Protein AF-A0A4P8XWS3-F1 (afdb_monomer_lite)

Structure (mmCIF, N/CA/C/O backbone):
data_AF-A0A4P8XWS3-F1
#
_entry.id   AF-A0A4P8XWS3-F1
#
loop_
_atom_site.group_PDB
_atom_site.id
_atom_site.type_symbol
_atom_site.label_atom_id
_atom_site.label_alt_id
_atom_site.label_comp_id
_atom_site.label_asym_id
_atom_site.label_entity_id
_atom_site.label_seq_id
_atom_site.pdbx_PDB_ins_code
_atom_site.Cartn_x
_atom_site.Cartn_y
_atom_site.Cartn_z
_atom_site.occupancy
_atom_site.B_iso_or_equiv
_atom_site.auth_seq_id
_atom_site.auth_comp_id
_atom_site.auth_asym_id
_atom_site.auth_atom_id
_atom_site.pdbx_PDB_model_num
ATOM 1 N N . MET A 1 1 ? -14.301 -17.934 20.184 1.00 81.62 1 MET A N 1
ATOM 2 C CA . MET A 1 1 ? -13.104 -17.156 20.575 1.00 81.62 1 MET A CA 1
ATOM 3 C C . MET A 1 1 ? -12.907 -16.077 19.524 1.00 81.62 1 MET A C 1
ATOM 5 O O . MET A 1 1 ? -12.975 -16.423 18.353 1.00 81.62 1 MET A O 1
ATOM 9 N N . LYS A 1 2 ? -12.763 -14.800 19.905 1.00 85.56 2 LYS A N 1
ATOM 10 C CA . LYS A 1 2 ? -12.471 -13.729 18.935 1.00 85.56 2 LYS A CA 1
ATOM 11 C C . LYS A 1 2 ? -11.005 -13.819 18.507 1.00 85.56 2 LYS A C 1
ATOM 13 O O . LYS A 1 2 ? -10.149 -14.099 19.347 1.00 85.56 2 LYS A O 1
ATOM 18 N N . SER A 1 3 ? -10.727 -13.607 17.227 1.00 93.50 3 SER A N 1
ATOM 19 C CA . SER A 1 3 ? -9.359 -13.580 16.699 1.00 93.50 3 SER A CA 1
ATOM 20 C C . SER A 1 3 ? -8.589 -12.340 17.190 1.00 93.50 3 SER A C 1
ATOM 22 O O . SER A 1 3 ? -9.216 -11.327 17.515 1.00 93.50 3 SER A O 1
ATOM 24 N N . PRO A 1 4 ? -7.239 -12.361 17.206 1.00 95.88 4 PRO A N 1
ATOM 25 C CA . PRO A 1 4 ? -6.436 -11.175 17.525 1.00 95.88 4 PRO A CA 1
ATOM 26 C C . PRO A 1 4 ? -6.802 -9.952 16.671 1.00 95.88 4 PRO A C 1
ATOM 28 O O . PRO A 1 4 ? -6.845 -8.835 17.177 1.00 95.88 4 PRO A O 1
ATOM 31 N N . PHE A 1 5 ? -7.151 -10.179 15.401 1.00 94.19 5 PHE A N 1
ATOM 32 C CA . PHE A 1 5 ? -7.608 -9.138 14.484 1.00 94.19 5 PHE A CA 1
ATOM 33 C C . PHE A 1 5 ? -8.932 -8.505 14.933 1.00 94.19 5 PHE A C 1
ATOM 35 O O . PHE A 1 5 ? -9.032 -7.288 15.051 1.00 94.19 5 PHE A O 1
ATOM 42 N N . GLU A 1 6 ? -9.939 -9.318 15.263 1.00 94.81 6 GLU A N 1
ATOM 43 C CA . GLU A 1 6 ? -11.231 -8.812 15.745 1.00 94.81 6 GLU A CA 1
ATOM 44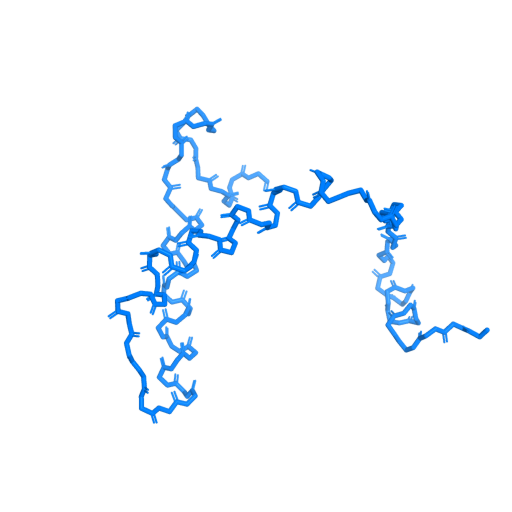 C C . GLU A 1 6 ? -11.113 -8.103 17.096 1.00 94.81 6 GLU A C 1
ATOM 46 O O . GLU A 1 6 ? -11.859 -7.162 17.362 1.00 94.81 6 GLU A O 1
ATOM 51 N N . ILE A 1 7 ? -10.204 -8.544 17.968 1.00 95.81 7 ILE A N 1
ATOM 52 C CA . ILE A 1 7 ? -9.935 -7.862 19.240 1.00 95.81 7 ILE A CA 1
ATOM 53 C C . ILE A 1 7 ? -9.442 -6.439 18.970 1.00 95.81 7 ILE A C 1
ATOM 55 O O . ILE A 1 7 ? -9.955 -5.501 19.577 1.00 95.81 7 ILE A O 1
ATOM 59 N N . GLU A 1 8 ? -8.504 -6.269 18.041 1.00 96.50 8 GLU A N 1
ATOM 60 C CA . GLU A 1 8 ? -7.940 -4.957 17.725 1.00 96.50 8 GLU A CA 1
ATOM 61 C C . GLU A 1 8 ? -8.945 -4.039 17.019 1.00 96.50 8 GLU A C 1
ATOM 63 O O . GLU A 1 8 ? -9.104 -2.886 17.417 1.00 96.50 8 GLU A O 1
ATOM 68 N N . LEU A 1 9 ? -9.719 -4.562 16.060 1.00 96.00 9 LEU A N 1
ATOM 69 C CA . LEU A 1 9 ? -10.797 -3.795 15.424 1.00 96.00 9 LEU A CA 1
ATOM 70 C C . LEU A 1 9 ? -11.821 -3.284 16.446 1.00 96.00 9 LEU A C 1
ATOM 72 O O . LEU A 1 9 ? -12.249 -2.134 16.363 1.00 96.00 9 LEU A O 1
ATOM 76 N N . ASN A 1 10 ? -12.168 -4.109 17.441 1.00 94.75 10 ASN A N 1
ATOM 77 C CA . ASN A 1 10 ? -13.081 -3.705 18.511 1.00 94.75 10 ASN A CA 1
ATOM 78 C C . ASN A 1 10 ? -12.491 -2.587 19.387 1.00 94.75 10 ASN A C 1
ATOM 80 O O . ASN A 1 10 ? -13.230 -1.681 19.764 1.00 94.75 10 ASN A O 1
ATOM 84 N N . LYS A 1 11 ? -11.184 -2.612 19.689 1.00 96.44 11 LYS A N 1
ATOM 85 C CA . LYS A 1 11 ? -10.525 -1.520 20.432 1.00 96.44 11 LYS A CA 1
ATOM 86 C C . LYS A 1 11 ? -10.526 -0.209 19.648 1.00 96.44 11 LYS A C 1
ATOM 88 O O . LYS A 1 11 ? -10.725 0.846 20.237 1.00 96.44 11 LYS A O 1
ATOM 93 N N . LEU A 1 12 ? -10.322 -0.285 18.332 1.00 96.75 12 LEU A N 1
ATOM 94 C CA . LEU A 1 12 ? -10.312 0.873 17.434 1.00 96.75 12 LEU A CA 1
ATOM 95 C C . LEU A 1 12 ? -11.722 1.358 17.049 1.00 96.75 12 LEU A C 1
ATOM 97 O O . LEU A 1 12 ? -11.848 2.348 16.333 1.00 96.75 12 LEU A O 1
ATOM 101 N N . GLY A 1 13 ? -12.785 0.672 17.488 1.00 95.94 13 GLY A N 1
ATOM 102 C CA . GLY A 1 13 ? -14.167 1.007 17.129 1.00 95.94 13 GLY A CA 1
ATOM 103 C C . GLY A 1 13 ? -14.505 0.764 15.651 1.00 95.94 13 GLY A C 1
ATOM 104 O O . GLY A 1 13 ? -15.460 1.341 15.132 1.00 95.94 13 GLY A O 1
ATOM 105 N N . ILE A 1 14 ? -13.734 -0.076 14.953 1.00 96.25 14 ILE A N 1
ATOM 106 C CA . ILE A 1 14 ? -13.908 -0.359 13.525 1.00 96.25 14 ILE A CA 1
ATOM 107 C C . ILE A 1 14 ? -14.842 -1.559 13.350 1.00 96.25 14 ILE A C 1
ATOM 109 O O . ILE A 1 14 ? -14.555 -2.669 13.796 1.00 96.25 14 ILE A O 1
ATOM 113 N N . ASN A 1 15 ? -15.955 -1.358 12.640 1.00 94.38 15 ASN A N 1
ATOM 114 C CA . ASN A 1 15 ? -16.889 -2.438 12.336 1.00 94.38 15 ASN A CA 1
ATOM 115 C C . ASN A 1 15 ? -16.339 -3.372 11.242 1.00 94.38 15 ASN A C 1
ATOM 117 O O . ASN A 1 15 ? -16.143 -2.954 10.097 1.00 94.38 15 ASN A O 1
ATOM 121 N N . HIS A 1 16 ? -16.154 -4.650 11.574 1.00 92.44 16 HIS A N 1
ATOM 122 C CA . HIS A 1 16 ? -15.699 -5.669 10.633 1.00 92.44 16 HIS A CA 1
ATOM 123 C C . HIS A 1 16 ? -16.862 -6.193 9.777 1.00 92.44 16 HIS A C 1
ATOM 125 O O . HIS A 1 16 ? -17.685 -6.986 10.234 1.00 92.44 16 HIS A O 1
ATOM 131 N N . LYS A 1 17 ? -16.928 -5.769 8.510 1.00 90.38 17 LYS A N 1
ATOM 132 C CA . LYS A 1 17 ? -17.925 -6.262 7.546 1.00 90.38 17 LYS A CA 1
ATOM 133 C C . LYS A 1 17 ? -17.381 -7.470 6.785 1.00 90.38 17 LYS A C 1
ATOM 135 O O . LYS A 1 17 ? -16.433 -7.335 6.018 1.00 90.38 17 LYS A O 1
ATOM 140 N N . LEU A 1 18 ? -18.010 -8.629 6.966 1.00 89.81 18 LEU 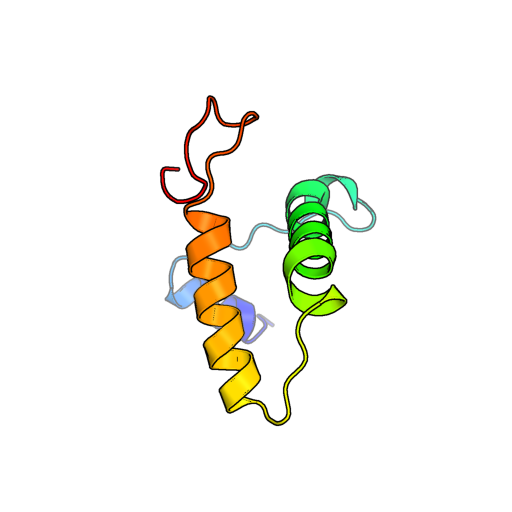A N 1
ATOM 141 C CA . LEU A 1 18 ? -17.668 -9.852 6.239 1.00 89.81 18 LEU A CA 1
ATOM 142 C C . LEU A 1 18 ? -18.381 -9.910 4.885 1.00 89.81 18 LEU A C 1
ATOM 144 O O . LEU A 1 18 ? -19.557 -9.568 4.769 1.00 89.81 18 LEU A O 1
ATOM 148 N N . ILE A 1 19 ? -17.666 -10.394 3.872 1.00 89.31 19 ILE A N 1
ATOM 149 C CA . ILE A 1 19 ? -18.217 -10.697 2.551 1.00 89.31 19 ILE A CA 1
ATOM 150 C C . ILE A 1 19 ? -18.578 -12.191 2.514 1.00 89.31 19 ILE A C 1
ATOM 152 O O . ILE A 1 19 ? -17.781 -13.012 2.977 1.00 89.31 19 ILE A O 1
ATOM 156 N N . PRO A 1 20 ? -19.741 -12.580 1.958 1.00 91.88 20 PRO A N 1
ATOM 157 C CA . PRO A 1 20 ? -20.107 -13.985 1.843 1.00 91.88 20 PRO A CA 1
ATOM 158 C C . PRO A 1 20 ? -19.061 -14.802 1.060 1.00 91.88 20 PRO A C 1
ATOM 160 O O . PRO A 1 20 ? -18.557 -14.336 0.030 1.00 91.88 20 PRO A O 1
ATOM 163 N N . PRO A 1 21 ? -18.750 -16.041 1.481 1.00 93.00 21 PRO A N 1
ATOM 164 C CA . PRO A 1 21 ? -17.848 -16.910 0.733 1.00 93.00 21 PRO A CA 1
ATOM 165 C C . PRO A 1 21 ? -18.297 -17.096 -0.723 1.00 93.00 21 PRO A C 1
ATOM 167 O O . PRO A 1 21 ? -19.491 -17.150 -1.007 1.00 93.00 21 PRO A O 1
ATOM 170 N N . ARG A 1 22 ? -17.333 -17.250 -1.643 1.00 89.75 22 ARG A N 1
ATOM 171 C CA . ARG A 1 22 ? -17.570 -17.455 -3.090 1.00 89.75 22 ARG A CA 1
ATOM 172 C C . ARG A 1 22 ? -18.288 -16.296 -3.798 1.00 89.75 22 ARG A C 1
ATOM 174 O O . ARG A 1 22 ? -18.903 -16.509 -4.838 1.00 89.75 22 ARG A O 1
ATOM 181 N N . THR A 1 23 ? -18.162 -15.070 -3.284 1.00 90.88 23 THR A N 1
ATOM 182 C CA . THR A 1 23 ? -18.707 -13.859 -3.926 1.00 90.88 23 THR A CA 1
ATOM 183 C C . THR A 1 23 ? -17.610 -12.873 -4.377 1.00 90.88 23 THR A C 1
ATOM 185 O O . THR A 1 23 ? -17.540 -11.739 -3.902 1.00 90.88 23 THR A O 1
ATOM 188 N N . PRO A 1 24 ? -16.715 -13.275 -5.306 1.00 85.31 24 PRO A N 1
ATOM 189 C CA . PRO A 1 24 ? -15.528 -12.492 -5.678 1.00 85.31 24 PRO A CA 1
ATOM 190 C C . PRO A 1 24 ? -15.851 -11.131 -6.312 1.00 85.31 24 PRO A C 1
ATOM 192 O O . PRO A 1 24 ? -15.029 -10.219 -6.265 1.00 85.31 24 PRO A O 1
ATOM 195 N N . TRP A 1 25 ? -17.054 -10.951 -6.865 1.00 86.94 25 TRP A N 1
ATOM 196 C CA . TRP A 1 25 ? -17.491 -9.673 -7.436 1.00 86.94 25 TRP A CA 1
ATOM 197 C C . TRP A 1 25 ? -17.553 -8.547 -6.397 1.00 86.94 25 TRP A C 1
ATOM 199 O O . TRP A 1 25 ? -17.297 -7.393 -6.745 1.00 86.94 25 TRP A O 1
ATOM 209 N N . HIS A 1 26 ? -17.805 -8.862 -5.120 1.00 89.00 26 HIS A N 1
ATOM 210 C CA . HIS A 1 26 ? -17.742 -7.874 -4.039 1.00 89.00 26 HIS A CA 1
ATOM 211 C C . HIS A 1 26 ? -16.314 -7.353 -3.814 1.00 89.00 26 HIS A C 1
ATOM 213 O O . HIS A 1 26 ? -16.146 -6.233 -3.336 1.00 89.00 26 HIS A O 1
ATOM 219 N N . ASN A 1 27 ? -15.287 -8.111 -4.220 1.00 90.00 27 ASN A N 1
ATOM 220 C CA . ASN A 1 27 ? -13.886 -7.702 -4.120 1.00 90.00 27 ASN A CA 1
ATOM 221 C C . ASN A 1 27 ? -13.386 -6.920 -5.348 1.00 90.00 27 ASN A C 1
ATOM 223 O O . ASN A 1 27 ? -12.210 -6.576 -5.437 1.00 90.00 27 ASN A O 1
ATOM 227 N N . GLY A 1 28 ? -14.259 -6.598 -6.311 1.00 90.12 28 GLY A N 1
ATOM 228 C CA . GLY A 1 28 ? -13.848 -6.030 -7.599 1.00 90.12 28 GLY A CA 1
ATOM 229 C C . GLY A 1 28 ? -13.071 -4.708 -7.511 1.00 90.12 28 GLY A C 1
ATOM 230 O O . GLY A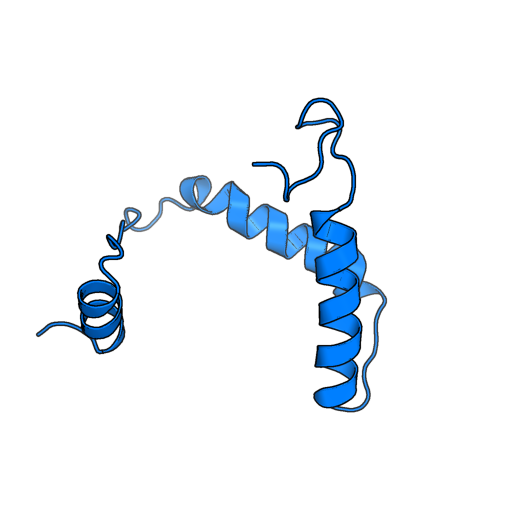 1 28 ? -12.245 -4.430 -8.382 1.00 90.12 28 GLY A O 1
ATOM 231 N N . LYS A 1 29 ? -13.296 -3.896 -6.466 1.00 87.81 29 LYS A N 1
ATOM 232 C CA . LYS A 1 29 ? -12.506 -2.677 -6.211 1.00 87.81 29 LYS A CA 1
ATOM 233 C C . LYS A 1 29 ? -11.062 -3.018 -5.824 1.00 87.81 29 LYS A C 1
ATOM 235 O O . LYS A 1 29 ? -10.142 -2.431 -6.385 1.00 87.81 29 LYS A O 1
ATOM 240 N N . VAL A 1 30 ? -10.880 -3.981 -4.922 1.00 90.00 30 VAL A N 1
ATOM 241 C CA . VAL A 1 30 ? -9.564 -4.441 -4.450 1.00 90.00 30 VAL A CA 1
ATOM 242 C C . VAL A 1 30 ? -8.793 -5.086 -5.598 1.00 90.00 30 VAL A C 1
ATOM 244 O O . VAL A 1 30 ? -7.688 -4.653 -5.910 1.00 90.00 30 VAL A O 1
ATOM 247 N N . GLU A 1 31 ? -9.422 -6.010 -6.327 1.00 93.50 31 GLU A N 1
ATOM 248 C CA . GLU A 1 31 ? -8.785 -6.680 -7.471 1.00 93.50 31 GLU A CA 1
ATOM 249 C C . GLU A 1 31 ? -8.401 -5.706 -8.596 1.00 93.50 31 GLU A C 1
ATOM 251 O O . GLU A 1 31 ? -7.433 -5.910 -9.330 1.00 93.50 31 GLU A O 1
ATOM 256 N N . ARG A 1 32 ? -9.155 -4.614 -8.769 1.00 91.38 32 ARG A N 1
ATOM 257 C CA . ARG A 1 32 ? -8.780 -3.552 -9.711 1.00 91.38 32 ARG A CA 1
ATOM 258 C C . ARG A 1 32 ? -7.566 -2.764 -9.222 1.00 91.38 32 ARG A C 1
ATOM 260 O O . ARG A 1 32 ? -6.726 -2.441 -10.058 1.00 91.38 32 ARG A O 1
ATOM 267 N N . SER A 1 33 ? -7.471 -2.476 -7.923 1.00 90.12 33 SER A N 1
ATOM 268 C CA . SER A 1 33 ? -6.292 -1.824 -7.340 1.00 90.12 33 SER A CA 1
ATOM 269 C C . SER A 1 33 ? -5.045 -2.673 -7.566 1.00 90.12 33 SER A C 1
ATOM 271 O O . SER A 1 33 ? -4.100 -2.187 -8.173 1.00 90.12 33 SER A O 1
ATOM 273 N N . HIS A 1 34 ? -5.100 -3.970 -7.241 1.00 92.69 34 HIS A N 1
ATOM 274 C CA . HIS A 1 34 ? -3.973 -4.884 -7.453 1.00 92.69 34 HIS A CA 1
ATOM 275 C C . HIS A 1 34 ? -3.515 -4.929 -8.916 1.00 92.69 34 HIS A C 1
ATOM 277 O O . HIS A 1 34 ? -2.321 -4.873 -9.192 1.00 92.69 34 HIS A O 1
ATOM 283 N N . ARG A 1 35 ? -4.447 -4.966 -9.879 1.00 94.56 35 ARG A N 1
ATOM 284 C CA . ARG A 1 35 ? -4.088 -4.917 -11.308 1.00 94.56 35 ARG A CA 1
ATOM 285 C C . ARG A 1 35 ? -3.442 -3.597 -11.724 1.00 94.56 35 ARG A C 1
ATOM 287 O O . ARG A 1 35 ? -2.586 -3.601 -12.605 1.00 94.56 35 ARG A O 1
ATOM 294 N N . ASN A 1 36 ? -3.861 -2.476 -11.141 1.00 92.50 36 ASN A N 1
ATOM 295 C CA . ASN A 1 36 ? -3.233 -1.185 -11.407 1.00 92.50 36 ASN A CA 1
ATOM 296 C C . ASN A 1 36 ? -1.820 -1.134 -10.819 1.00 92.50 36 ASN A C 1
ATOM 298 O O . ASN A 1 36 ? -0.908 -0.703 -11.519 1.00 92.50 36 ASN A O 1
ATOM 302 N N . ASP A 1 37 ? -1.635 -1.601 -9.586 1.00 94.31 37 ASP A N 1
ATOM 303 C CA . ASP A 1 37 ? -0.319 -1.647 -8.942 1.00 94.31 37 ASP A CA 1
ATOM 304 C C . ASP A 1 37 ? 0.629 -2.579 -9.697 1.00 94.31 37 ASP A C 1
ATOM 306 O O . ASP A 1 37 ? 1.771 -2.209 -9.957 1.00 94.31 37 ASP A O 1
ATOM 310 N N . GLN A 1 38 ? 0.140 -3.729 -10.170 1.00 95.62 38 GLN A N 1
ATOM 311 C CA . GLN A 1 38 ? 0.912 -4.597 -11.055 1.00 95.62 38 GLN A CA 1
ATOM 312 C C . GLN A 1 38 ? 1.374 -3.839 -12.306 1.00 95.62 38 GLN A C 1
ATOM 314 O O . GLN A 1 38 ? 2.569 -3.723 -12.560 1.00 95.62 38 GLN A O 1
ATOM 319 N N . ARG A 1 39 ? 0.427 -3.231 -13.028 1.00 95.00 39 ARG A N 1
ATOM 320 C CA . ARG A 1 39 ? 0.680 -2.557 -14.306 1.00 95.00 39 ARG A CA 1
ATOM 321 C C . ARG A 1 39 ? 1.603 -1.343 -14.207 1.00 95.00 39 ARG A C 1
ATOM 323 O O . ARG A 1 39 ? 2.331 -1.063 -15.158 1.00 95.00 39 ARG A O 1
ATOM 330 N N . TYR A 1 40 ? 1.473 -0.545 -13.150 1.00 93.69 40 TYR A N 1
ATOM 331 C CA . TYR A 1 40 ? 2.149 0.753 -13.046 1.00 93.69 40 TYR A CA 1
ATOM 332 C C . TYR A 1 40 ? 3.373 0.733 -12.135 1.00 93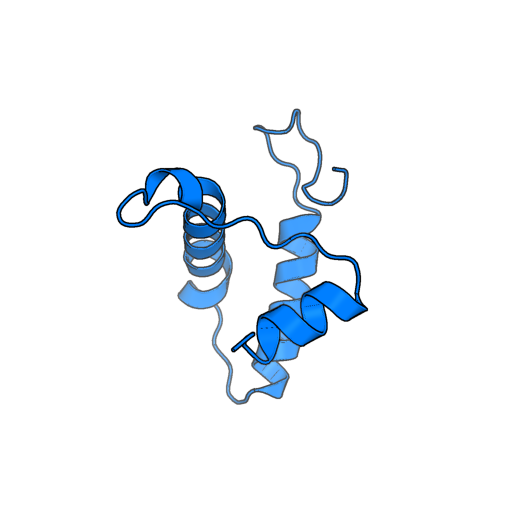.69 40 TYR A C 1
ATOM 334 O O . TYR A 1 40 ? 4.215 1.611 -12.281 1.00 93.69 40 TYR A O 1
ATOM 342 N N . PHE A 1 41 ? 3.479 -0.245 -11.235 1.00 95.44 41 PHE A N 1
ATOM 343 C CA . PHE A 1 41 ? 4.591 -0.352 -10.300 1.00 95.44 41 PHE A CA 1
ATOM 344 C C . PHE A 1 41 ? 5.386 -1.631 -10.547 1.00 95.44 41 PHE A C 1
ATOM 346 O O . PHE A 1 41 ? 6.505 -1.566 -11.047 1.00 95.44 41 PHE A O 1
ATOM 353 N N . TYR A 1 42 ? 4.805 -2.799 -10.272 1.00 95.38 42 TYR A N 1
ATOM 354 C CA . TYR A 1 42 ? 5.573 -4.049 -10.225 1.00 95.38 42 TYR A CA 1
ATOM 355 C C . TYR A 1 42 ? 6.080 -4.549 -11.586 1.00 95.38 42 TYR A C 1
ATOM 357 O O . TYR A 1 42 ? 7.103 -5.225 -11.622 1.00 95.38 42 TYR A O 1
ATOM 365 N N . ASP A 1 43 ? 5.414 -4.218 -12.696 1.00 96.00 43 ASP A N 1
ATOM 366 C CA . ASP A 1 43 ? 5.860 -4.614 -14.042 1.00 96.00 43 ASP A CA 1
ATOM 367 C C . ASP A 1 43 ? 7.118 -3.853 -14.510 1.00 96.00 43 ASP A C 1
ATOM 369 O O . ASP A 1 43 ? 7.818 -4.321 -15.408 1.00 96.00 43 ASP A O 1
ATOM 373 N N . TRP A 1 44 ? 7.409 -2.686 -13.922 1.00 93.44 44 TRP A N 1
ATOM 374 C CA . TRP A 1 44 ? 8.467 -1.776 -14.389 1.00 93.44 44 TRP A CA 1
ATOM 375 C C . TRP A 1 44 ? 9.553 -1.517 -13.347 1.00 93.44 44 TRP A C 1
ATOM 377 O O . TRP A 1 44 ? 10.712 -1.304 -13.706 1.00 93.44 44 TRP A O 1
ATOM 387 N N . GLU A 1 45 ? 9.193 -1.515 -12.065 1.00 93.88 45 GLU A N 1
ATOM 388 C CA . GLU A 1 45 ? 10.124 -1.219 -10.987 1.00 93.88 45 GLU A CA 1
ATOM 389 C C . GLU A 1 45 ? 10.887 -2.456 -10.528 1.00 93.88 45 GLU A C 1
ATOM 391 O O . GLU A 1 45 ? 10.341 -3.538 -10.324 1.00 93.88 45 GLU A O 1
ATOM 396 N N . THR A 1 46 ? 12.179 -2.260 -10.287 1.00 94.00 46 THR A N 1
ATOM 397 C CA . THR A 1 46 ? 13.046 -3.249 -9.646 1.00 94.00 46 THR A CA 1
ATOM 398 C C . THR A 1 46 ? 13.649 -2.648 -8.387 1.00 94.00 46 THR A C 1
ATOM 400 O O . THR A 1 46 ? 13.802 -1.430 -8.267 1.00 94.00 46 THR A O 1
ATOM 403 N N . PHE A 1 47 ? 13.961 -3.500 -7.420 1.00 95.12 47 PHE A N 1
ATOM 404 C CA . PHE A 1 47 ? 14.470 -3.086 -6.118 1.00 95.12 47 PHE A CA 1
ATOM 405 C C . PHE A 1 47 ? 15.494 -4.101 -5.631 1.00 95.12 47 PHE A C 1
ATOM 407 O O . PHE A 1 47 ? 15.323 -5.311 -5.788 1.00 95.12 47 PHE A O 1
ATOM 414 N N . LYS A 1 48 ? 16.578 -3.597 -5.045 1.00 95.12 48 LYS A N 1
ATOM 415 C CA . LYS A 1 48 ? 17.686 -4.421 -4.544 1.00 95.12 48 LYS A CA 1
ATOM 416 C C . LYS A 1 48 ? 17.482 -4.843 -3.094 1.00 95.12 48 LYS A C 1
ATOM 418 O O . LYS A 1 48 ? 18.072 -5.824 -2.651 1.00 95.12 48 LYS A O 1
ATOM 423 N N . ASN A 1 49 ? 16.676 -4.093 -2.347 1.00 96.75 49 ASN A N 1
ATOM 424 C CA . ASN A 1 49 ? 16.365 -4.352 -0.948 1.00 96.75 49 ASN A CA 1
ATOM 425 C C . ASN A 1 49 ? 14.984 -3.785 -0.574 1.00 96.75 49 ASN A C 1
ATOM 427 O O . ASN A 1 49 ? 14.324 -3.102 -1.359 1.00 96.75 49 ASN A O 1
ATOM 431 N N . ILE A 1 50 ? 14.547 -4.094 0.646 1.00 96.88 50 ILE A N 1
ATOM 432 C CA . ILE A 1 50 ? 13.224 -3.717 1.159 1.00 96.88 50 ILE A CA 1
ATOM 433 C C . ILE A 1 50 ? 13.101 -2.199 1.362 1.00 96.88 50 ILE A C 1
ATOM 435 O O . ILE A 1 50 ? 12.025 -1.638 1.179 1.00 96.88 50 ILE A O 1
ATOM 439 N N . GLU A 1 51 ? 14.185 -1.516 1.724 1.00 97.56 51 GLU A N 1
ATOM 440 C CA . GLU A 1 51 ? 14.168 -0.069 1.951 1.00 97.56 51 GLU A CA 1
ATOM 441 C C . GLU A 1 51 ? 13.917 0.704 0.647 1.00 97.56 51 GLU A C 1
ATOM 443 O O . GLU A 1 51 ? 13.091 1.622 0.603 1.00 97.56 51 GLU A O 1
ATOM 448 N N . GLU A 1 52 ? 14.556 0.271 -0.441 1.00 97.00 52 GLU A N 1
ATOM 449 C CA . GLU A 1 52 ? 14.331 0.801 -1.784 1.00 97.00 52 GLU A CA 1
ATOM 450 C C . GLU A 1 52 ? 12.895 0.532 -2.250 1.00 97.00 52 GLU A C 1
ATOM 452 O O . GLU A 1 52 ? 1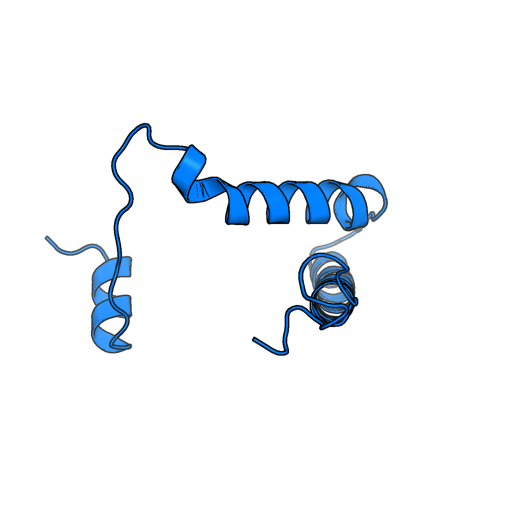2.231 1.447 -2.742 1.00 97.00 52 GLU A O 1
ATOM 457 N N . LEU A 1 53 ? 12.387 -0.689 -2.030 1.00 96.38 53 LEU A N 1
ATOM 458 C CA . LEU A 1 53 ? 10.988 -1.029 -2.302 1.00 96.38 53 LEU A CA 1
ATOM 459 C C . LEU A 1 53 ? 10.039 -0.074 -1.568 1.00 96.38 53 LEU A C 1
ATOM 461 O O . LEU A 1 53 ? 9.165 0.511 -2.201 1.00 96.38 53 LEU A O 1
ATOM 465 N N . ASN A 1 54 ? 10.220 0.121 -0.260 1.00 96.56 54 ASN A N 1
ATOM 466 C CA . ASN A 1 54 ? 9.356 0.987 0.547 1.00 96.56 54 ASN A CA 1
ATOM 467 C C . ASN A 1 54 ? 9.396 2.445 0.073 1.00 96.56 54 ASN A C 1
ATOM 469 O O . ASN A 1 54 ? 8.357 3.105 0.005 1.00 96.56 54 ASN A O 1
ATOM 473 N N . THR A 1 55 ? 10.581 2.938 -0.289 1.00 97.19 55 THR A N 1
ATOM 474 C CA . THR A 1 55 ? 10.764 4.308 -0.785 1.00 97.19 55 THR A CA 1
ATOM 475 C C . THR A 1 55 ? 10.032 4.517 -2.109 1.00 97.19 55 THR A C 1
ATOM 477 O O . THR A 1 55 ? 9.257 5.467 -2.249 1.00 97.19 55 THR A O 1
ATOM 480 N N . LYS A 1 56 ? 10.217 3.607 -3.071 1.00 96.50 56 LYS A N 1
ATOM 481 C CA . LYS A 1 56 ? 9.552 3.684 -4.379 1.00 96.50 56 LYS A CA 1
ATOM 482 C C . LYS A 1 56 ? 8.044 3.467 -4.269 1.00 96.50 56 LYS A C 1
ATOM 484 O O . LYS A 1 56 ? 7.273 4.189 -4.897 1.00 96.50 56 LYS A O 1
ATOM 489 N N . LEU A 1 57 ? 7.619 2.524 -3.427 1.00 95.62 57 LEU A N 1
ATOM 490 C CA . LEU A 1 57 ? 6.208 2.235 -3.185 1.00 95.62 57 LEU A CA 1
ATOM 491 C C . LEU A 1 57 ? 5.490 3.453 -2.601 1.00 95.62 57 LEU A C 1
ATOM 493 O O . LEU A 1 57 ? 4.386 3.769 -3.034 1.00 95.62 57 LEU A O 1
ATOM 497 N N . LYS A 1 58 ? 6.127 4.183 -1.678 1.00 95.81 58 LYS A N 1
ATOM 498 C CA . LYS A 1 58 ? 5.578 5.438 -1.151 1.00 95.81 58 LYS A CA 1
ATOM 499 C C . LYS A 1 58 ? 5.318 6.454 -2.269 1.00 95.81 58 LYS A C 1
ATOM 501 O O . LYS A 1 58 ? 4.215 6.987 -2.348 1.00 95.81 58 LYS A O 1
ATOM 506 N N . GLY A 1 59 ? 6.290 6.669 -3.158 1.00 95.12 59 GLY A N 1
ATOM 507 C CA . GLY A 1 59 ? 6.127 7.571 -4.304 1.00 95.12 59 GLY A CA 1
ATOM 508 C C . GLY A 1 59 ? 5.016 7.125 -5.264 1.00 95.12 59 GLY A C 1
ATOM 509 O O . GLY A 1 59 ? 4.206 7.942 -5.704 1.00 95.12 59 GLY A O 1
ATOM 510 N N . HIS A 1 60 ? 4.915 5.821 -5.538 1.00 94.75 60 HIS A N 1
ATOM 511 C CA . HIS A 1 60 ? 3.828 5.253 -6.346 1.00 94.75 60 HIS A CA 1
ATOM 512 C C . HIS A 1 60 ? 2.448 5.451 -5.701 1.00 94.75 60 HIS A C 1
ATOM 514 O O . HIS A 1 60 ? 1.487 5.811 -6.385 1.00 94.75 60 HIS A O 1
ATOM 520 N N . LEU A 1 61 ? 2.332 5.272 -4.383 1.00 92.69 61 LEU A N 1
ATOM 521 C CA . LEU A 1 61 ? 1.086 5.506 -3.646 1.00 92.69 61 LEU A CA 1
ATOM 522 C C . LEU A 1 61 ? 0.686 6.986 -3.662 1.00 92.69 61 LEU A C 1
ATOM 524 O O . LEU A 1 61 ? -0.487 7.301 -3.853 1.00 92.69 61 LEU A O 1
ATOM 528 N N . GLU A 1 62 ? 1.639 7.903 -3.508 1.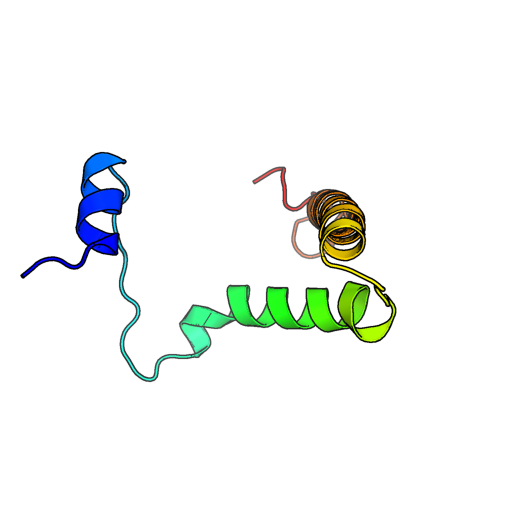00 93.88 62 GLU A N 1
ATOM 529 C CA . GLU A 1 62 ? 1.376 9.341 -3.627 1.00 93.88 62 GLU A CA 1
ATOM 530 C C . GLU A 1 62 ? 0.899 9.703 -5.040 1.00 93.88 62 GLU A C 1
ATOM 532 O O . GLU A 1 62 ? -0.100 10.407 -5.195 1.00 93.88 62 GLU A O 1
ATOM 537 N N . TRP A 1 63 ? 1.552 9.184 -6.083 1.00 93.31 63 TRP A N 1
ATOM 538 C CA . TRP A 1 63 ? 1.144 9.429 -7.467 1.00 93.31 63 TRP A CA 1
ATOM 539 C C . TRP A 1 63 ? -0.234 8.840 -7.786 1.00 93.31 63 TRP A C 1
ATOM 541 O O . TRP A 1 63 ? -1.097 9.541 -8.315 1.00 93.31 63 TRP A O 1
ATOM 551 N N . SER A 1 64 ? -0.462 7.567 -7.463 1.00 89.94 64 SER A N 1
ATOM 552 C CA . SER A 1 64 ? -1.713 6.870 -7.788 1.00 89.94 64 SER A CA 1
ATOM 553 C C . SER A 1 64 ? -2.920 7.502 -7.094 1.00 89.94 64 SER A C 1
ATOM 555 O O . SER A 1 64 ? -3.968 7.656 -7.724 1.00 89.94 64 SER A O 1
ATOM 557 N N . ASN A 1 65 ? -2.760 7.959 -5.849 1.00 87.94 65 ASN A N 1
ATOM 558 C CA . ASN A 1 65 ? -3.828 8.615 -5.098 1.00 87.94 65 ASN A CA 1
ATOM 559 C C . ASN A 1 65 ? -4.128 10.049 -5.561 1.00 87.94 65 ASN A C 1
ATOM 561 O O . ASN A 1 65 ? -5.274 10.494 -5.445 1.00 87.94 65 ASN A O 1
ATOM 565 N N . ASN A 1 66 ? -3.129 10.752 -6.104 1.00 88.56 66 ASN A N 1
ATOM 566 C CA . ASN A 1 66 ? -3.256 12.120 -6.623 1.00 88.56 66 ASN A CA 1
ATOM 567 C C . ASN A 1 66 ? -3.514 12.182 -8.136 1.00 88.56 66 ASN A C 1
ATOM 569 O O . ASN A 1 66 ? -3.684 13.263 -8.701 1.00 88.56 66 ASN A O 1
ATOM 573 N N . LYS A 1 67 ? -3.559 11.039 -8.823 1.00 85.81 67 LYS A N 1
ATOM 574 C CA . LYS A 1 67 ? -3.879 10.985 -10.247 1.00 85.81 67 LYS A CA 1
ATOM 575 C C . LYS A 1 67 ? -5.369 11.234 -10.461 1.00 85.81 67 LYS A C 1
ATOM 577 O O . LYS A 1 67 ? -6.220 10.588 -9.852 1.00 85.81 67 LYS A O 1
ATOM 582 N N . THR A 1 68 ? -5.692 12.142 -11.378 1.00 83.00 68 THR A N 1
ATOM 583 C CA . THR A 1 68 ? -7.080 12.399 -11.764 1.00 83.00 68 THR A CA 1
ATOM 584 C C . THR A 1 68 ? -7.659 11.195 -12.499 1.00 83.00 68 THR A C 1
ATOM 586 O O . THR A 1 68 ? -7.031 10.593 -13.377 1.00 83.00 68 THR A O 1
ATOM 589 N N . MET A 1 69 ? -8.882 10.818 -12.135 1.00 80.75 69 MET A N 1
ATOM 590 C CA . MET A 1 69 ? -9.574 9.690 -12.742 1.00 80.75 69 MET A CA 1
ATOM 591 C C . MET A 1 69 ? -10.806 10.174 -13.489 1.00 80.75 69 MET A C 1
ATOM 593 O O . MET A 1 69 ? -11.704 10.782 -12.913 1.00 80.75 69 MET A O 1
ATOM 597 N N . ARG A 1 70 ? -10.893 9.833 -14.779 1.00 79.31 70 ARG A N 1
ATOM 598 C CA . ARG A 1 70 ? -12.069 10.148 -15.606 1.00 79.31 70 ARG A CA 1
ATOM 599 C C . ARG A 1 70 ? -13.363 9.606 -14.988 1.00 79.31 70 ARG A C 1
ATOM 601 O O . ARG A 1 70 ? -14.388 10.271 -15.030 1.00 79.31 70 ARG A O 1
ATOM 608 N N . THR A 1 71 ? -13.299 8.421 -14.381 1.00 76.31 71 THR A N 1
ATOM 609 C CA . THR A 1 71 ? -14.433 7.768 -13.708 1.00 76.31 71 THR A CA 1
ATOM 610 C C . THR A 1 71 ? -14.889 8.500 -12.440 1.00 76.31 71 THR A C 1
ATOM 612 O O . THR A 1 71 ? -15.998 8.261 -11.981 1.00 76.31 71 THR A O 1
ATOM 615 N N . LEU A 1 72 ? -14.062 9.391 -11.884 1.00 78.19 72 LEU A N 1
ATOM 616 C CA . LEU A 1 72 ? -14.385 10.231 -10.727 1.00 78.19 72 LEU A CA 1
ATOM 617 C C . LEU A 1 72 ? -14.629 11.696 -11.125 1.00 78.19 72 LEU A C 1
ATOM 619 O O . LEU A 1 72 ? -14.299 12.597 -10.364 1.00 78.19 72 LEU A O 1
ATOM 623 N N . GLU A 1 73 ? -15.136 11.964 -12.333 1.00 81.19 73 GLU A N 1
ATOM 624 C CA . GLU A 1 73 ? -15.342 13.342 -12.821 1.00 81.19 73 GLU A CA 1
ATOM 625 C C . GLU A 1 73 ? -14.044 14.175 -12.823 1.00 81.19 73 GLU A C 1
ATOM 627 O O . GLU A 1 73 ? -14.055 15.365 -12.528 1.00 81.19 73 GLU A O 1
ATOM 632 N N . TYR A 1 74 ? -12.908 13.540 -13.136 1.00 78.31 74 TYR A N 1
ATOM 633 C CA . TYR A 1 74 ? -11.568 14.144 -13.093 1.00 78.31 74 TYR A CA 1
ATOM 634 C C . TYR A 1 74 ? -11.070 14.530 -11.692 1.00 78.31 74 TYR A C 1
ATOM 636 O O . TYR A 1 74 ? -10.061 15.222 -11.571 1.00 78.31 74 TYR A O 1
ATOM 644 N N . LYS A 1 75 ? -11.706 14.028 -10.630 1.00 74.19 75 LYS A N 1
ATOM 645 C CA . LYS A 1 75 ? -11.193 14.121 -9.257 1.00 74.19 75 LYS A CA 1
ATOM 646 C C . LYS A 1 75 ? -10.124 13.059 -8.988 1.00 74.19 75 LYS A C 1
ATOM 648 O O . LYS A 1 75 ? -9.965 12.098 -9.751 1.00 74.19 75 LYS A O 1
ATOM 653 N N . VAL A 1 76 ? -9.378 13.256 -7.906 1.00 76.81 76 VAL A N 1
ATOM 654 C CA . VAL A 1 76 ? -8.328 12.342 -7.438 1.00 76.81 76 VAL A CA 1
ATOM 655 C C . VAL A 1 76 ? -8.904 11.339 -6.438 1.00 76.81 76 VAL A C 1
ATOM 657 O O . VAL A 1 76 ? -9.968 11.562 -5.865 1.00 76.81 76 VAL A O 1
ATOM 660 N N . GLN A 1 77 ? -8.232 10.212 -6.213 1.00 74.69 77 GLN A N 1
ATOM 661 C CA . GLN A 1 77 ? -8.744 9.194 -5.291 1.00 74.69 77 GLN A CA 1
ATOM 662 C C . GLN A 1 77 ? -8.789 9.687 -3.835 1.00 74.69 77 GLN A C 1
ATOM 664 O O . GLN A 1 77 ? -9.725 9.351 -3.117 1.00 74.69 77 GLN A O 1
ATOM 669 N N . CYS A 1 78 ? -7.826 10.516 -3.423 1.00 64.44 78 CYS A N 1
ATOM 670 C CA . CYS A 1 78 ? -7.754 11.079 -2.069 1.00 64.44 78 CYS A CA 1
ATOM 671 C C . CYS A 1 78 ? -8.790 12.172 -1.750 1.00 64.44 78 CYS A C 1
ATOM 673 O O . CYS A 1 78 ? -8.832 12.634 -0.615 1.00 64.44 78 CYS A O 1
ATOM 675 N N . SER A 1 79 ? -9.604 12.617 -2.713 1.00 56.00 79 SER A N 1
ATOM 676 C CA . SER A 1 79 ? -10.633 13.644 -2.479 1.00 56.00 79 SER A CA 1
ATOM 677 C C . SER A 1 79 ? -12.005 13.067 -2.094 1.00 56.00 79 SER A C 1
ATOM 679 O O . SER A 1 79 ? -13.000 13.786 -2.184 1.00 56.00 79 SER A O 1
ATOM 681 N N . TYR A 1 80 ? -12.069 11.779 -1.742 1.00 49.00 80 TYR A N 1
ATOM 682 C CA . TYR A 1 80 ? -13.275 11.036 -1.361 1.00 49.00 80 TYR A CA 1
ATOM 683 C C . TYR A 1 80 ? -13.135 10.417 0.027 1.00 49.00 80 TYR A C 1
ATOM 685 O O . TYR A 1 80 ? -12.004 10.009 0.375 1.00 49.00 80 TYR A O 1
#

Foldseek 3Di:
DDDPVRVVCVVVVHDDDDDDPPPCVVCVVVVVVVVVCCVPPVVPDDDPDPVRVVVVVVVVVVCQQCAQDVVVVRGGNVVD

Sequence (80 aa):
MKSPFEIELNKLGINHKLIPPRTPWHNGKVERSHRNDQRYFYDWETFKNIEELNTKLKGHLEWSNNKTMRTLEYKVQCSY

Radius of gyration: 16.73 Å; chains: 1; bounding box: 38×32×36 Å

Secondary structure (DSSP, 8-state):
---HHHHHHHHTT----PPPTT-GGGGHHHHHHHHHHIIIIITT---SSHHHHHHHHHHHHHHHHHSB-GGGTT-BGGG-

InterPro domains:
  IPR001584 Integrase, catalytic core [PF13683] (13-66)
  IPR001584 Integrase, catalytic core [PS50994] (1-80)
  IPR012337 Ribonuclease H-like superfamily [SSF53098] (5-72)
  IPR036397 Ribonuclease H superfamily [G3DSA:3.30.420.10] (1-79)

Organism: NCBI:txid2564099

pLDDT: mean 89.84, std 8.92, range [49.0, 97.56]